Protein AF-A0A1X6PD15-F1 (afdb_monomer_lite)

Secondary structure (DSSP, 8-state):
---HHHHHHHHHHHHHHHHHHHHHHHHHHHHHHHHHHHHHHHHHHHHHHT---S---HHHHHHHHHHHHHHHHHHHHHHHHHHHHHHHHHHHHHHHHHHHHHHHHHHHHHHHHHHHS---

pLDDT: mean 86.76, std 13.32, range [43.91, 98.06]

Structure (mmCIF, N/CA/C/O backbone):
data_AF-A0A1X6PD15-F1
#
_entry.id   AF-A0A1X6PD15-F1
#
loop_
_atom_site.group_PDB
_atom_site.id
_atom_site.type_symbol
_atom_site.label_atom_id
_atom_site.label_alt_id
_atom_site.label_comp_id
_atom_site.label_asym_id
_atom_site.label_entity_id
_atom_site.label_seq_id
_atom_site.pdbx_PDB_ins_code
_atom_site.Cartn_x
_atom_site.Cartn_y
_atom_site.Cartn_z
_atom_site.occupancy
_atom_site.B_iso_or_equiv
_atom_site.auth_seq_id
_atom_site.auth_comp_id
_atom_site.auth_asym_id
_atom_site.auth_atom_id
_atom_site.pdbx_PDB_model_num
ATOM 1 N N . MET A 1 1 ? 25.406 15.456 -25.974 1.00 63.03 1 MET A N 1
ATOM 2 C CA . MET A 1 1 ? 23.993 15.464 -26.412 1.00 63.03 1 MET A CA 1
ATOM 3 C C . MET A 1 1 ? 23.352 14.215 -25.831 1.00 63.03 1 MET A C 1
ATOM 5 O O . MET A 1 1 ? 24.036 13.202 -25.820 1.00 63.03 1 MET A O 1
ATOM 9 N N . SER A 1 2 ? 22.137 14.299 -25.285 1.00 76.88 2 SER A N 1
ATOM 10 C CA . SER A 1 2 ? 21.402 13.118 -24.790 1.00 76.88 2 SER A CA 1
ATOM 11 C C . SER A 1 2 ? 20.872 12.327 -25.991 1.00 76.88 2 SER A C 1
ATOM 13 O O . SER A 1 2 ? 20.412 12.958 -26.947 1.00 76.88 2 SER A O 1
ATOM 15 N N . THR A 1 3 ? 20.987 10.994 -25.990 1.00 87.94 3 THR A N 1
ATOM 16 C CA . THR A 1 3 ? 20.368 10.145 -27.026 1.00 87.94 3 THR A CA 1
ATOM 17 C C . THR A 1 3 ? 18.913 9.844 -26.662 1.00 87.94 3 THR A C 1
ATOM 19 O O . THR A 1 3 ? 18.562 9.903 -25.479 1.00 87.94 3 THR A O 1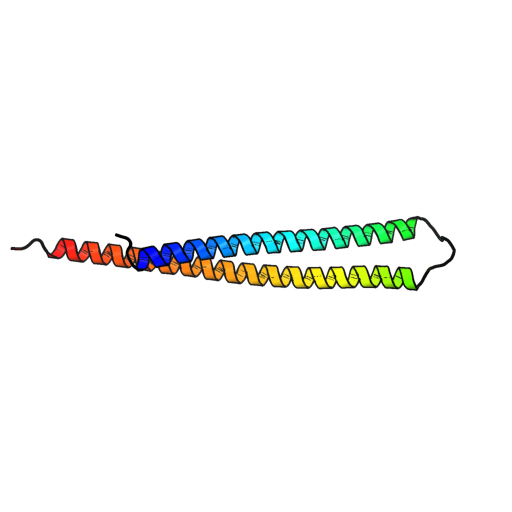
ATOM 22 N N . PRO A 1 4 ? 18.058 9.484 -27.637 1.00 90.50 4 PRO A N 1
ATOM 23 C CA . PRO A 1 4 ? 16.707 9.013 -27.350 1.00 90.50 4 PRO A CA 1
ATOM 24 C C . PRO A 1 4 ? 16.671 7.867 -26.327 1.00 90.50 4 PRO A C 1
ATOM 26 O O . PRO A 1 4 ? 15.818 7.898 -25.443 1.00 90.50 4 PRO A O 1
ATOM 29 N N . ALA A 1 5 ? 17.607 6.909 -26.383 1.00 90.69 5 ALA A N 1
ATOM 30 C CA . ALA A 1 5 ? 17.689 5.831 -25.395 1.00 90.69 5 ALA A CA 1
ATOM 31 C C . ALA A 1 5 ? 18.060 6.347 -23.996 1.00 90.69 5 ALA A C 1
ATOM 33 O O . ALA A 1 5 ? 17.423 5.976 -23.014 1.00 90.69 5 ALA A O 1
ATOM 34 N N . THR A 1 6 ? 19.016 7.279 -23.896 1.00 92.75 6 THR A N 1
ATOM 35 C CA . THR A 1 6 ? 19.388 7.901 -22.610 1.00 92.75 6 THR A CA 1
ATOM 36 C C . THR A 1 6 ? 18.218 8.682 -21.994 1.00 92.75 6 THR A C 1
ATOM 38 O O . THR A 1 6 ? 18.039 8.689 -20.776 1.00 92.75 6 THR A O 1
ATOM 41 N N . ASP A 1 7 ? 17.400 9.343 -22.820 1.00 94.69 7 ASP A N 1
ATOM 42 C CA . ASP A 1 7 ? 16.211 10.063 -22.352 1.00 94.69 7 ASP A CA 1
ATOM 43 C C . ASP A 1 7 ? 15.096 9.108 -21.903 1.00 94.69 7 ASP A C 1
ATOM 45 O O . ASP A 1 7 ? 14.444 9.378 -20.892 1.00 94.69 7 ASP A O 1
ATOM 49 N N . ARG A 1 8 ? 14.913 7.971 -22.591 1.00 93.75 8 ARG A N 1
ATOM 50 C CA . ARG A 1 8 ? 13.992 6.912 -22.144 1.00 93.75 8 ARG A CA 1
ATOM 51 C C . ARG A 1 8 ? 14.446 6.270 -20.842 1.00 93.75 8 ARG A C 1
ATOM 53 O O . ARG A 1 8 ? 13.616 6.109 -19.957 1.00 93.75 8 ARG A O 1
ATOM 60 N N . LEU A 1 9 ? 15.739 5.974 -20.695 1.00 96.25 9 LEU A N 1
ATOM 61 C CA . LEU A 1 9 ? 16.291 5.434 -19.453 1.00 96.25 9 LEU A CA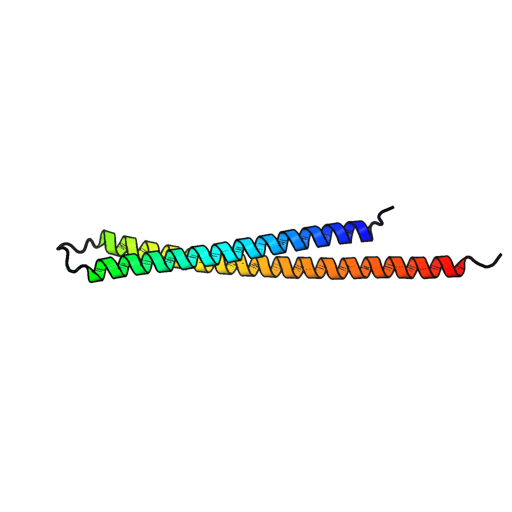 1
ATOM 62 C C . LEU A 1 9 ? 16.029 6.380 -18.280 1.00 96.25 9 LEU A C 1
ATOM 64 O O . LEU A 1 9 ? 15.531 5.950 -17.246 1.00 96.25 9 LEU A O 1
ATOM 68 N N . ARG A 1 10 ? 16.269 7.685 -18.462 1.00 96.88 10 ARG A N 1
ATOM 69 C CA . ARG A 1 10 ? 15.954 8.684 -17.431 1.00 96.88 10 ARG A CA 1
ATOM 70 C C . ARG A 1 10 ? 14.472 8.649 -17.046 1.00 96.88 10 ARG A C 1
ATOM 72 O O . ARG A 1 10 ? 14.154 8.562 -15.864 1.00 96.88 10 ARG A O 1
ATOM 79 N N . ALA A 1 11 ? 13.576 8.655 -18.033 1.00 96.06 11 ALA A N 1
ATOM 80 C CA . ALA A 1 11 ? 12.137 8.592 -17.785 1.00 96.06 11 ALA A CA 1
ATOM 81 C C . ALA A 1 11 ? 11.713 7.294 -17.068 1.00 96.06 11 ALA A C 1
ATOM 83 O O . ALA A 1 11 ? 10.895 7.354 -16.153 1.00 96.06 11 ALA A O 1
ATOM 84 N N . ALA A 1 12 ? 12.295 6.148 -17.434 1.00 95.75 12 ALA A N 1
ATOM 85 C CA . ALA A 1 12 ? 12.048 4.868 -16.774 1.00 95.75 12 ALA A CA 1
ATOM 86 C C . ALA A 1 12 ? 12.523 4.891 -15.312 1.00 95.75 12 ALA A C 1
ATOM 88 O O . ALA A 1 12 ? 11.784 4.487 -14.418 1.00 95.75 12 ALA A O 1
ATOM 89 N N . THR A 1 13 ? 13.708 5.449 -15.035 1.00 97.81 13 THR A N 1
ATOM 90 C CA . THR A 1 13 ? 14.213 5.575 -13.656 1.00 97.81 13 THR A CA 1
ATOM 91 C C . THR A 1 13 ? 13.364 6.516 -12.799 1.00 97.81 13 THR A C 1
ATOM 93 O O . THR A 1 13 ? 13.117 6.223 -11.628 1.00 97.81 13 THR A O 1
ATOM 96 N N . ASP A 1 14 ? 12.857 7.610 -13.376 1.00 98.00 14 ASP A N 1
ATOM 97 C CA . ASP A 1 14 ? 11.938 8.521 -12.687 1.00 98.00 14 ASP A CA 1
ATOM 98 C C . ASP A 1 14 ? 10.599 7.824 -12.378 1.00 98.00 14 ASP A C 1
ATOM 100 O O . ASP A 1 14 ? 10.049 7.977 -11.282 1.00 98.00 14 ASP A O 1
ATOM 104 N N . ALA A 1 15 ? 10.088 7.017 -13.315 1.00 95.81 15 ALA A N 1
ATOM 105 C CA . ALA A 1 15 ? 8.877 6.222 -13.127 1.00 95.81 15 ALA A CA 1
ATOM 106 C C . ALA A 1 15 ? 9.056 5.144 -12.044 1.00 95.81 15 ALA A C 1
ATOM 108 O O . ALA A 1 15 ? 8.196 5.015 -11.171 1.00 95.81 15 ALA A O 1
ATOM 109 N N . ALA A 1 16 ? 10.188 4.434 -12.034 1.00 96.69 16 ALA A N 1
ATOM 110 C CA . ALA A 1 16 ? 10.520 3.453 -11.002 1.00 96.69 16 ALA A CA 1
ATOM 111 C C . ALA A 1 16 ? 10.625 4.100 -9.612 1.00 96.69 16 ALA A C 1
ATOM 113 O O . ALA A 1 16 ? 10.054 3.598 -8.641 1.00 96.69 16 ALA A O 1
ATOM 114 N N . ALA A 1 17 ? 11.254 5.276 -9.508 1.00 97.31 17 ALA A N 1
ATOM 115 C CA . ALA A 1 17 ? 11.312 6.029 -8.257 1.00 97.31 17 ALA A CA 1
ATOM 116 C C . ALA A 1 17 ? 9.915 6.454 -7.763 1.00 97.31 17 ALA A C 1
ATOM 118 O O . ALA A 1 17 ? 9.611 6.345 -6.570 1.00 97.31 17 ALA A O 1
ATOM 119 N N . ALA A 1 18 ? 9.040 6.902 -8.669 1.00 97.19 18 ALA A N 1
ATOM 120 C CA . ALA A 1 18 ? 7.659 7.243 -8.338 1.00 97.19 18 ALA A CA 1
ATOM 121 C C . ALA A 1 18 ? 6.851 6.013 -7.888 1.00 97.19 18 ALA A C 1
ATOM 123 O O . ALA A 1 18 ? 6.102 6.094 -6.910 1.00 97.19 18 ALA A O 1
ATOM 124 N N . ALA A 1 19 ? 7.033 4.865 -8.545 1.00 96.81 19 ALA A N 1
ATOM 125 C CA . ALA A 1 19 ? 6.379 3.614 -8.177 1.00 96.81 19 ALA A CA 1
ATOM 126 C C . ALA A 1 19 ? 6.852 3.104 -6.805 1.00 96.81 19 ALA A C 1
ATOM 128 O O . ALA A 1 19 ? 6.030 2.736 -5.964 1.00 96.81 19 ALA A O 1
ATOM 129 N N . ALA A 1 20 ? 8.153 3.184 -6.512 1.00 96.31 20 ALA A N 1
ATOM 130 C CA . ALA A 1 20 ? 8.697 2.861 -5.194 1.00 96.31 20 ALA A CA 1
ATOM 131 C C . ALA A 1 20 ? 8.109 3.759 -4.087 1.00 96.31 20 ALA A C 1
ATOM 133 O O . ALA A 1 20 ? 7.743 3.275 -3.012 1.00 96.31 20 ALA A O 1
ATOM 134 N N . ALA A 1 21 ? 7.947 5.060 -4.354 1.00 97.44 21 ALA A N 1
ATOM 135 C CA . ALA A 1 21 ? 7.288 5.976 -3.425 1.00 97.44 21 ALA A CA 1
ATOM 136 C C . ALA A 1 21 ? 5.805 5.618 -3.206 1.00 97.44 21 ALA A C 1
ATOM 138 O O . ALA A 1 21 ? 5.312 5.697 -2.077 1.00 97.44 21 ALA A O 1
ATOM 139 N N . ALA A 1 22 ? 5.099 5.181 -4.254 1.00 96.12 22 ALA A N 1
ATOM 140 C CA . ALA A 1 22 ? 3.719 4.714 -4.150 1.00 96.12 22 ALA A CA 1
ATOM 141 C C . ALA A 1 22 ? 3.601 3.435 -3.301 1.00 96.12 22 ALA A C 1
ATOM 143 O O . ALA A 1 22 ? 2.706 3.347 -2.458 1.00 96.12 22 ALA A O 1
ATOM 144 N N . VAL A 1 23 ? 4.535 2.485 -3.446 1.00 98.06 23 VAL A N 1
ATOM 145 C CA . VAL A 1 23 ? 4.614 1.292 -2.583 1.00 98.06 23 VAL A CA 1
ATOM 146 C C . VAL A 1 23 ? 4.798 1.697 -1.123 1.00 98.06 23 VAL A C 1
ATOM 148 O O . VAL A 1 23 ? 4.026 1.257 -0.275 1.00 98.06 23 VAL A O 1
ATOM 151 N N . ALA A 1 24 ? 5.750 2.583 -0.824 1.00 97.50 24 ALA A N 1
ATOM 152 C CA . ALA A 1 24 ? 5.986 3.048 0.544 1.00 97.50 24 ALA A CA 1
ATOM 153 C C . ALA A 1 24 ? 4.745 3.730 1.156 1.00 97.50 24 ALA A C 1
ATOM 155 O O . ALA A 1 24 ? 4.417 3.513 2.325 1.00 97.50 24 ALA A O 1
ATOM 156 N N . ALA A 1 25 ? 4.014 4.521 0.364 1.00 96.44 25 ALA A N 1
ATOM 157 C CA . ALA A 1 25 ? 2.762 5.137 0.800 1.00 96.44 25 ALA A CA 1
ATOM 158 C C . ALA A 1 25 ? 1.670 4.090 1.089 1.00 96.44 25 ALA A C 1
ATOM 160 O O . ALA A 1 25 ? 0.971 4.189 2.102 1.00 96.44 25 ALA A O 1
ATOM 161 N N . ALA A 1 26 ? 1.548 3.064 0.242 1.00 95.88 26 ALA A N 1
ATOM 162 C CA . ALA A 1 26 ? 0.605 1.970 0.451 1.00 95.88 26 ALA A CA 1
ATOM 163 C C . ALA A 1 26 ? 0.955 1.137 1.700 1.00 95.88 26 ALA A C 1
ATOM 165 O O . ALA A 1 26 ? 0.065 0.795 2.480 1.00 95.88 26 ALA A O 1
ATOM 166 N N . GLU A 1 27 ? 2.239 0.873 1.957 1.00 96.94 27 GLU A N 1
ATOM 167 C CA . GLU A 1 27 ? 2.701 0.196 3.178 1.00 96.94 27 GLU A CA 1
ATOM 168 C C . GLU A 1 27 ? 2.365 0.997 4.440 1.00 96.94 27 GLU A C 1
ATOM 170 O O . GLU A 1 27 ? 1.851 0.440 5.414 1.00 96.94 27 GLU A O 1
ATOM 175 N N . ALA A 1 28 ? 2.576 2.316 4.412 1.00 96.69 28 ALA A N 1
ATOM 176 C CA . ALA A 1 28 ? 2.191 3.195 5.511 1.00 96.69 28 ALA A CA 1
ATOM 177 C C . ALA A 1 28 ? 0.671 3.175 5.756 1.00 96.69 28 ALA A C 1
ATOM 179 O O . ALA A 1 28 ? 0.228 3.171 6.907 1.00 96.69 28 ALA A O 1
ATOM 180 N N . HIS A 1 29 ? -0.138 3.112 4.694 1.00 95.62 29 HIS A N 1
ATOM 181 C CA . HIS A 1 29 ? -1.592 3.008 4.812 1.00 95.62 29 HIS A CA 1
ATOM 182 C C . HIS A 1 29 ? -2.037 1.671 5.427 1.00 95.62 29 HIS A C 1
ATOM 184 O O . HIS A 1 29 ? -2.890 1.645 6.320 1.00 95.62 29 HIS A O 1
ATOM 190 N N . VAL A 1 30 ? -1.416 0.560 5.023 1.00 97.00 30 VAL A N 1
ATOM 191 C CA . VAL A 1 30 ? -1.630 -0.759 5.638 1.00 97.00 30 VAL A CA 1
ATOM 192 C C . VAL A 1 30 ? -1.277 -0.737 7.130 1.00 97.00 30 VAL A C 1
ATOM 194 O O . VAL A 1 30 ? -2.059 -1.202 7.957 1.00 97.00 30 VAL A O 1
ATOM 197 N N . ALA A 1 31 ? -0.139 -0.151 7.505 1.00 94.50 31 ALA A N 1
ATOM 198 C CA . ALA A 1 31 ? 0.252 -0.043 8.910 1.00 94.50 31 ALA A CA 1
ATOM 199 C C . ALA A 1 31 ? -0.737 0.814 9.724 1.00 94.50 31 ALA A C 1
ATOM 201 O O . ALA A 1 31 ? -1.123 0.441 10.833 1.00 94.50 31 ALA A O 1
ATOM 202 N N . ALA A 1 32 ? -1.196 1.937 9.164 1.00 93.25 32 ALA A N 1
ATOM 203 C CA . ALA A 1 32 ? -2.158 2.819 9.821 1.00 93.25 32 ALA A CA 1
ATOM 204 C C . ALA A 1 32 ? -3.527 2.149 10.027 1.00 93.25 32 ALA A C 1
ATOM 206 O O . ALA A 1 32 ? -4.133 2.295 11.089 1.00 93.25 32 ALA A O 1
ATOM 207 N N . THR A 1 33 ? -4.011 1.395 9.034 1.00 91.69 33 THR A N 1
ATOM 208 C CA . THR A 1 33 ? -5.285 0.662 9.139 1.00 91.69 33 THR A CA 1
ATOM 209 C C . THR A 1 33 ? -5.213 -0.462 10.173 1.00 91.69 33 THR A C 1
ATOM 211 O O . THR A 1 33 ? -6.147 -0.612 10.961 1.00 91.69 33 THR A O 1
ATOM 214 N N . ALA A 1 34 ? -4.088 -1.180 10.252 1.00 91.06 34 ALA A N 1
ATOM 215 C CA . ALA A 1 34 ? -3.849 -2.175 11.298 1.00 91.06 34 ALA A CA 1
ATOM 216 C C . ALA A 1 34 ? -3.844 -1.545 12.703 1.00 91.06 34 ALA A C 1
ATOM 218 O O . ALA A 1 34 ? -4.578 -1.995 13.581 1.00 91.06 34 ALA A O 1
ATOM 219 N N . ALA A 1 35 ? -3.107 -0.447 12.898 1.00 92.94 35 ALA A N 1
ATOM 220 C CA . ALA A 1 35 ? -3.062 0.258 14.180 1.00 92.94 35 ALA A CA 1
ATOM 221 C C . ALA A 1 35 ? -4.444 0.788 14.611 1.00 92.94 35 ALA A C 1
ATOM 223 O O . ALA A 1 35 ? -4.805 0.723 15.787 1.00 92.94 35 ALA A O 1
ATOM 224 N N . ALA A 1 36 ? -5.247 1.285 13.664 1.00 90.38 36 ALA A N 1
ATOM 225 C CA . ALA A 1 36 ? -6.612 1.727 13.939 1.00 90.38 36 ALA A CA 1
ATOM 226 C C . ALA A 1 36 ? -7.523 0.563 14.371 1.00 90.38 36 ALA A C 1
ATOM 228 O O . ALA A 1 36 ? -8.317 0.722 15.301 1.00 90.38 36 ALA A O 1
ATOM 229 N N . ALA A 1 37 ? -7.390 -0.607 13.738 1.00 91.25 37 ALA A N 1
ATOM 230 C CA . ALA A 1 37 ? -8.121 -1.813 14.121 1.00 91.25 37 ALA A CA 1
ATOM 231 C C . ALA A 1 37 ? -7.736 -2.297 15.529 1.00 91.25 37 ALA A C 1
ATOM 233 O O . ALA A 1 37 ? -8.618 -2.581 16.340 1.00 91.25 37 ALA A O 1
ATOM 234 N N . GLU A 1 38 ? -6.441 -2.318 15.854 1.00 90.56 38 GLU A N 1
ATOM 235 C CA . GLU A 1 38 ? -5.946 -2.673 17.191 1.00 90.56 38 GLU A CA 1
ATOM 236 C C . GLU A 1 38 ? -6.462 -1.710 18.267 1.00 90.56 38 GLU A C 1
ATOM 238 O O . GLU A 1 38 ? -6.940 -2.147 19.316 1.00 90.56 38 GLU A O 1
ATOM 243 N N . ALA A 1 39 ? -6.437 -0.401 17.998 1.00 89.00 39 ALA A N 1
ATOM 244 C CA . ALA A 1 39 ? -6.951 0.608 18.919 1.00 89.00 39 ALA A CA 1
ATOM 245 C C . ALA A 1 39 ? -8.464 0.457 19.159 1.00 89.00 39 ALA A C 1
ATOM 247 O O . ALA A 1 39 ? -8.920 0.550 20.301 1.00 89.00 39 ALA A O 1
ATOM 248 N N . ALA A 1 40 ? -9.242 0.184 18.107 1.00 87.62 40 ALA A N 1
ATOM 249 C CA . ALA A 1 40 ? -10.680 -0.059 18.219 1.00 87.62 40 ALA A CA 1
ATOM 250 C C . ALA A 1 40 ? -10.986 -1.340 19.017 1.00 87.62 40 ALA A C 1
ATOM 252 O O . ALA A 1 40 ? -11.867 -1.341 19.882 1.00 87.62 40 ALA A O 1
ATOM 253 N N . ALA A 1 41 ? -10.225 -2.414 18.791 1.00 86.19 41 ALA A N 1
ATOM 254 C CA . ALA A 1 41 ? -10.363 -3.660 19.541 1.00 86.19 41 ALA A CA 1
ATOM 255 C C . ALA A 1 41 ? -10.012 -3.471 21.028 1.00 86.19 41 ALA A C 1
ATOM 257 O O . ALA A 1 41 ? -10.756 -3.917 21.902 1.00 86.19 41 ALA A O 1
ATOM 258 N N . ALA A 1 42 ? -8.929 -2.748 21.330 1.00 85.94 42 ALA A N 1
ATOM 259 C CA . ALA A 1 42 ? -8.531 -2.432 22.699 1.00 85.94 42 ALA A CA 1
ATOM 260 C C . ALA A 1 42 ? -9.573 -1.561 23.421 1.00 85.94 42 ALA A C 1
ATOM 262 O O . ALA A 1 42 ? -9.879 -1.808 24.588 1.00 85.94 42 ALA A O 1
ATOM 263 N N . ALA A 1 43 ? -10.152 -0.574 22.730 1.00 84.69 43 ALA A N 1
ATOM 264 C CA . ALA A 1 43 ? -11.231 0.246 23.273 1.00 84.69 43 ALA A CA 1
ATOM 265 C C . ALA A 1 43 ? -12.472 -0.597 23.606 1.00 84.69 43 ALA A C 1
ATOM 267 O O . ALA A 1 43 ? -13.044 -0.435 24.683 1.00 84.69 43 ALA A O 1
ATOM 268 N N . THR A 1 44 ? -12.839 -1.532 22.725 1.00 83.31 44 THR A N 1
ATOM 269 C CA . THR A 1 44 ? -13.950 -2.474 22.947 1.00 83.31 44 THR A CA 1
ATOM 270 C C . THR A 1 44 ? -13.684 -3.339 24.183 1.00 83.31 44 THR A C 1
ATOM 272 O O . THR A 1 44 ? -14.467 -3.326 25.130 1.00 83.31 44 THR A O 1
ATOM 275 N N . ALA A 1 45 ? -12.512 -3.976 24.259 1.00 83.38 45 ALA A N 1
ATOM 276 C CA . ALA A 1 45 ? -12.132 -4.813 25.398 1.00 83.38 45 ALA A CA 1
ATOM 277 C C . ALA A 1 45 ? -12.077 -4.038 26.731 1.00 83.38 45 ALA A C 1
ATOM 279 O O . ALA A 1 45 ? -12.463 -4.558 27.779 1.00 83.38 45 ALA A O 1
ATOM 280 N N . ALA A 1 46 ? -11.619 -2.781 26.716 1.00 82.88 46 ALA A N 1
ATOM 281 C CA . ALA A 1 46 ? -11.600 -1.930 27.903 1.00 82.88 46 ALA A CA 1
ATOM 282 C C . ALA A 1 46 ? -13.014 -1.585 28.400 1.00 82.88 46 ALA A C 1
ATOM 284 O O . ALA A 1 46 ? -13.230 -1.488 29.611 1.00 82.88 46 ALA A O 1
ATOM 285 N N . A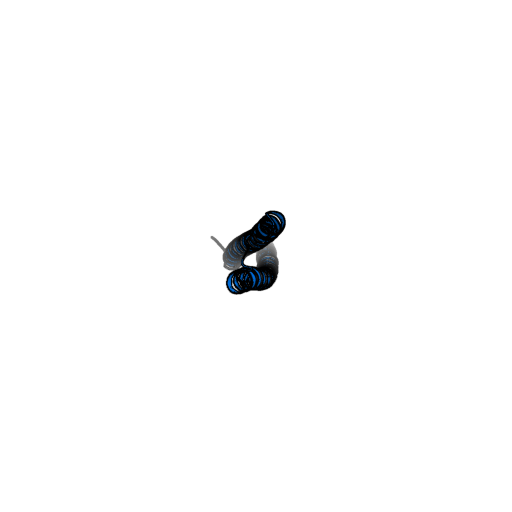RG A 1 47 ? -13.981 -1.416 27.486 1.00 76.25 47 ARG A N 1
ATOM 286 C CA . ARG A 1 47 ? -15.395 -1.218 27.842 1.00 76.25 47 ARG A CA 1
ATOM 287 C C . ARG A 1 47 ? -15.982 -2.480 28.467 1.00 76.25 47 ARG A C 1
ATOM 289 O O . ARG A 1 47 ? -16.603 -2.364 29.521 1.00 76.25 47 ARG A O 1
ATOM 296 N N . ASP A 1 48 ? -15.707 -3.651 27.897 1.00 77.38 48 ASP A N 1
ATOM 297 C CA . ASP A 1 48 ? -16.166 -4.941 28.433 1.00 77.38 48 ASP A CA 1
ATOM 298 C C . ASP A 1 48 ? -15.624 -5.194 29.849 1.00 77.38 48 ASP A C 1
ATOM 300 O O . ASP A 1 48 ? -16.355 -5.592 30.760 1.00 77.38 48 ASP A O 1
ATOM 304 N N . ALA A 1 49 ? -14.342 -4.890 30.069 1.00 80.19 49 ALA A N 1
ATOM 305 C CA . ALA A 1 49 ? -13.685 -5.044 31.365 1.00 80.19 49 ALA A CA 1
ATOM 306 C C . ALA A 1 49 ? -14.180 -4.050 32.434 1.00 80.19 49 ALA A C 1
ATOM 308 O O . ALA A 1 49 ? -14.083 -4.339 33.629 1.00 80.19 49 ALA A O 1
ATOM 309 N N . ALA A 1 50 ? -14.729 -2.892 32.042 1.00 75.44 50 ALA A N 1
ATOM 310 C CA . ALA A 1 50 ? -15.257 -1.886 32.969 1.00 75.44 50 ALA A CA 1
ATOM 311 C C . ALA A 1 50 ? -16.561 -2.317 33.681 1.00 75.44 50 ALA A C 1
ATOM 313 O O . ALA A 1 50 ? -17.062 -1.585 34.541 1.00 75.44 50 ALA A O 1
ATOM 314 N N . GLY A 1 51 ? -17.078 -3.511 33.371 1.00 64.00 51 GLY A N 1
ATOM 315 C CA . GLY A 1 51 ? -18.205 -4.137 34.053 1.00 64.00 51 GLY A CA 1
ATOM 316 C C . GLY A 1 51 ? -19.573 -3.630 33.578 1.00 64.00 51 GLY A C 1
ATOM 317 O O . GLY A 1 51 ? -19.664 -2.691 32.785 1.00 64.00 51 GLY A O 1
ATOM 318 N N . PRO A 1 52 ? -20.670 -4.243 34.061 1.00 58.50 52 PRO A N 1
ATOM 319 C CA . PRO A 1 52 ? -22.016 -3.993 33.562 1.00 58.50 52 PRO A CA 1
ATOM 320 C C . PRO A 1 52 ? -22.504 -2.603 33.987 1.00 58.50 52 PRO A C 1
ATOM 322 O O . PRO A 1 52 ? -23.205 -2.444 34.988 1.00 58.50 52 PRO A O 1
ATOM 325 N N . ARG A 1 53 ? -22.184 -1.566 33.208 1.00 58.31 53 ARG A N 1
ATOM 326 C CA . ARG A 1 53 ? -22.889 -0.279 33.268 1.00 58.31 53 ARG A CA 1
ATOM 327 C C . ARG A 1 53 ? -24.260 -0.412 32.601 1.00 58.31 53 ARG A C 1
ATOM 329 O O . ARG A 1 53 ? -24.492 0.144 31.544 1.00 58.31 53 ARG A O 1
ATOM 336 N N . LEU A 1 54 ? -25.130 -1.175 33.264 1.00 51.19 54 LEU A N 1
ATOM 337 C CA . LEU A 1 54 ? -26.599 -1.131 33.368 1.00 51.19 54 LEU A CA 1
ATOM 338 C C . LEU A 1 54 ? -27.516 -0.903 32.156 1.00 51.19 54 LEU A C 1
ATOM 340 O O . LEU A 1 54 ? -28.713 -1.095 32.320 1.00 51.19 54 LEU A O 1
ATOM 344 N N . TYR A 1 55 ? -27.026 -0.620 30.961 1.00 50.47 55 TYR A N 1
ATOM 345 C CA . TYR A 1 55 ? -27.759 -0.796 29.716 1.00 50.47 55 TYR A CA 1
ATOM 346 C C . TYR A 1 55 ? -26.716 -1.151 28.668 1.00 50.47 55 TYR A C 1
ATOM 348 O O . TYR A 1 55 ? -25.930 -0.296 28.267 1.00 50.47 55 TYR A O 1
ATOM 356 N N . ALA A 1 56 ? -26.679 -2.421 28.266 1.00 57.62 56 ALA A N 1
ATOM 357 C CA . ALA A 1 56 ? -26.091 -2.794 26.992 1.00 57.62 56 ALA A CA 1
ATOM 358 C C . ALA A 1 56 ? -26.836 -1.975 25.936 1.00 57.62 56 ALA A C 1
ATOM 360 O O . ALA A 1 56 ? -27.978 -2.280 25.583 1.00 57.62 56 ALA A O 1
ATOM 361 N N . ASP A 1 57 ? -26.255 -0.848 25.536 1.00 71.75 57 ASP A N 1
ATOM 362 C CA . ASP A 1 57 ? -26.741 -0.125 24.384 1.00 71.75 57 ASP A CA 1
ATOM 363 C C . ASP A 1 57 ? -26.385 -1.000 23.191 1.00 71.75 57 ASP A C 1
ATOM 365 O O . ASP A 1 57 ? -25.272 -0.942 22.671 1.00 71.75 57 ASP A O 1
ATOM 369 N N . ALA A 1 58 ? -27.325 -1.858 22.797 1.00 68.81 58 ALA A N 1
ATOM 370 C CA . ALA A 1 58 ? -27.187 -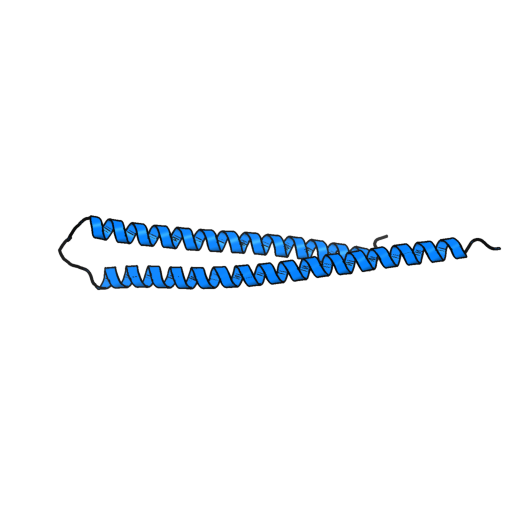2.692 21.617 1.00 68.81 58 ALA A CA 1
ATOM 371 C C . ALA A 1 58 ? -26.814 -1.840 20.391 1.00 68.81 58 ALA A C 1
ATOM 373 O O . ALA A 1 58 ? -26.127 -2.328 19.500 1.00 68.81 58 ALA A O 1
ATOM 374 N N . ALA A 1 59 ? -27.198 -0.555 20.352 1.00 70.38 59 ALA A N 1
ATOM 375 C CA . ALA A 1 59 ? -26.772 0.357 19.298 1.00 70.38 59 ALA A CA 1
ATOM 376 C C . ALA A 1 59 ? -25.269 0.678 19.382 1.00 70.38 59 ALA A C 1
ATOM 378 O O . ALA A 1 59 ? -24.611 0.762 18.349 1.00 70.38 59 ALA A O 1
ATOM 379 N N . GLY A 1 60 ? -24.716 0.808 20.590 1.00 73.31 60 GLY A N 1
ATOM 380 C CA . GLY A 1 60 ? -23.286 0.983 20.845 1.00 73.31 60 GLY A CA 1
ATOM 381 C C . GLY A 1 60 ? -22.460 -0.254 20.487 1.00 73.31 60 GLY A C 1
ATOM 382 O O . GLY A 1 60 ? -21.459 -0.127 19.791 1.00 73.31 60 GLY A O 1
ATOM 383 N N . GLU A 1 61 ? -22.911 -1.449 20.875 1.00 78.25 61 GLU A N 1
ATOM 384 C CA . GLU A 1 61 ? -22.253 -2.712 20.496 1.00 78.25 61 GLU A CA 1
ATOM 385 C C . GLU A 1 61 ? -22.285 -2.934 18.974 1.00 78.25 61 GLU A C 1
ATOM 387 O O . GLU A 1 61 ? -21.273 -3.285 18.366 1.00 78.25 61 GLU A O 1
ATOM 392 N N . VAL A 1 62 ? -23.426 -2.658 18.328 1.00 77.88 62 VAL A N 1
ATOM 393 C CA . VAL A 1 62 ? -23.554 -2.715 16.862 1.00 77.88 62 VAL A CA 1
ATOM 394 C C . VAL A 1 62 ? -22.672 -1.662 16.186 1.00 77.88 62 VAL A C 1
ATOM 396 O O . VAL A 1 62 ? -22.077 -1.952 15.150 1.00 77.88 62 VAL A O 1
ATOM 399 N N . ALA A 1 63 ? -22.546 -0.457 16.749 1.00 78.19 63 ALA A N 1
ATOM 400 C CA . ALA A 1 63 ? -21.675 0.586 16.211 1.00 78.19 63 ALA A CA 1
ATOM 401 C C . ALA A 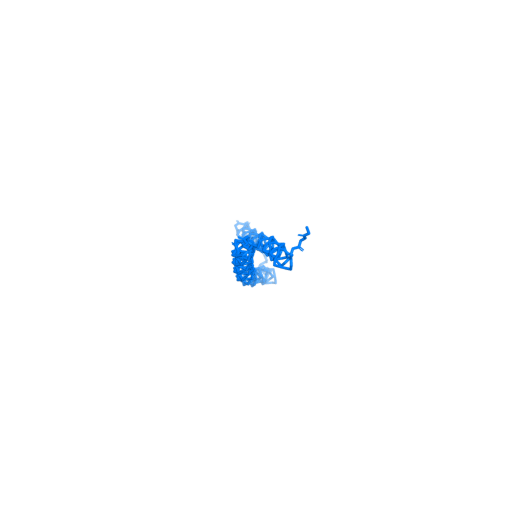1 63 ? -20.184 0.226 16.327 1.00 78.19 63 ALA A C 1
ATOM 403 O O . ALA A 1 63 ? -19.428 0.476 15.383 1.00 78.19 63 ALA A O 1
ATOM 404 N N . ASP A 1 64 ? -19.767 -0.387 17.436 1.00 83.50 64 ASP A N 1
ATOM 405 C CA . ASP A 1 64 ? -18.391 -0.844 17.650 1.00 83.50 64 ASP A CA 1
ATOM 406 C C . ASP A 1 64 ? -18.066 -2.014 16.698 1.00 83.50 64 ASP A C 1
ATOM 408 O O . ASP A 1 64 ? -17.063 -1.970 15.978 1.00 83.50 64 ASP A O 1
ATOM 412 N N . ALA A 1 65 ? -18.973 -2.990 16.560 1.00 83.38 65 ALA A N 1
ATOM 413 C CA . ALA A 1 65 ? -18.845 -4.082 15.592 1.00 83.38 65 ALA A CA 1
ATOM 414 C C . ALA A 1 65 ? -18.807 -3.579 14.137 1.00 83.38 65 ALA A C 1
ATOM 416 O O . ALA A 1 65 ? -17.941 -3.983 13.362 1.00 83.38 65 ALA A O 1
ATOM 417 N N . ALA A 1 66 ? -19.685 -2.641 13.765 1.00 87.88 66 ALA A N 1
ATOM 418 C CA . ALA A 1 66 ? -19.678 -2.017 12.442 1.00 87.88 66 ALA A CA 1
ATOM 419 C C . ALA A 1 66 ? -18.421 -1.165 12.199 1.00 87.88 66 ALA A C 1
ATOM 421 O O . ALA A 1 66 ? -18.031 -0.926 11.056 1.00 87.88 66 ALA A O 1
ATOM 422 N N . THR A 1 67 ? -17.785 -0.656 13.254 1.00 90.81 67 THR A N 1
ATOM 423 C CA . THR A 1 67 ? -16.505 0.054 13.148 1.00 90.81 67 THR A CA 1
ATOM 424 C C . THR A 1 67 ? -15.368 -0.924 12.885 1.00 90.81 67 THR A C 1
ATOM 426 O O . THR A 1 67 ? -14.585 -0.690 11.967 1.00 90.81 67 THR A O 1
ATOM 429 N N . LEU A 1 68 ? -15.318 -2.045 13.606 1.00 89.44 68 LEU A N 1
ATOM 430 C CA . LEU A 1 68 ? -14.341 -3.106 13.357 1.00 89.44 68 LEU A CA 1
ATOM 431 C C . LEU A 1 68 ? -14.500 -3.720 11.962 1.00 89.44 68 LEU A C 1
ATOM 433 O O . LEU A 1 68 ? -13.505 -3.879 11.261 1.00 89.44 68 LEU A O 1
ATOM 437 N N . ASP A 1 69 ? -15.728 -3.992 11.518 1.00 93.50 69 ASP A N 1
ATOM 438 C CA . ASP A 1 69 ? -16.000 -4.521 10.176 1.00 93.50 69 ASP A CA 1
ATOM 439 C C . ASP A 1 69 ? -15.513 -3.566 9.075 1.00 93.50 69 ASP A C 1
ATOM 441 O O . ASP A 1 69 ? -14.778 -3.964 8.169 1.00 93.50 69 ASP A O 1
ATOM 445 N N . ARG A 1 70 ? -15.806 -2.265 9.212 1.00 93.06 70 ARG A N 1
ATOM 446 C CA . ARG A 1 70 ? -15.292 -1.236 8.295 1.00 93.06 70 ARG A CA 1
ATOM 447 C C . ARG A 1 70 ? -13.767 -1.152 8.301 1.00 93.06 70 ARG A C 1
ATOM 449 O O . ARG A 1 70 ? -13.181 -0.960 7.239 1.00 93.06 70 ARG A O 1
ATOM 456 N N . LEU A 1 71 ? -13.120 -1.301 9.458 1.00 93.62 71 LEU A N 1
ATOM 457 C CA . LEU A 1 71 ? -11.657 -1.298 9.561 1.00 93.62 71 LEU A CA 1
ATOM 458 C C . LEU A 1 71 ? -11.034 -2.547 8.927 1.00 93.62 71 LEU A C 1
ATOM 460 O O . LEU A 1 71 ? -10.035 -2.426 8.224 1.00 93.62 71 LEU A O 1
ATOM 464 N N . MET A 1 72 ? -11.640 -3.724 9.098 1.00 93.69 72 MET A N 1
ATOM 465 C CA . MET A 1 72 ? -11.201 -4.947 8.420 1.00 93.69 72 MET A CA 1
ATOM 466 C C . MET A 1 72 ? -11.358 -4.830 6.902 1.00 93.69 72 MET A C 1
ATOM 468 O O . MET A 1 72 ? -10.428 -5.156 6.165 1.00 93.69 72 MET A O 1
ATOM 472 N N . ALA A 1 73 ? -12.494 -4.312 6.426 1.00 95.88 73 ALA A N 1
ATOM 473 C CA . ALA A 1 73 ? -12.719 -4.064 5.005 1.00 95.88 73 ALA A CA 1
ATOM 474 C C . ALA A 1 73 ? -11.700 -3.062 4.434 1.00 95.88 73 ALA A C 1
ATOM 476 O O . ALA A 1 73 ? -11.116 -3.313 3.379 1.00 95.88 73 ALA A O 1
ATOM 477 N N . ALA A 1 74 ? -11.431 -1.969 5.156 1.00 94.38 74 ALA A N 1
ATOM 478 C CA . ALA A 1 74 ? -10.403 -0.999 4.786 1.00 94.38 74 ALA A CA 1
ATOM 479 C C . ALA A 1 74 ? -8.998 -1.623 4.769 1.00 94.38 74 ALA A C 1
ATOM 481 O O . ALA A 1 74 ? -8.229 -1.353 3.855 1.00 94.38 74 ALA A O 1
ATOM 482 N N . GLY A 1 75 ? -8.675 -2.498 5.725 1.00 95.88 75 GLY A N 1
ATOM 483 C CA . GLY A 1 75 ? -7.404 -3.223 5.759 1.00 95.88 75 GLY A CA 1
ATOM 484 C C . GLY A 1 75 ? -7.224 -4.170 4.568 1.00 95.88 75 GLY A C 1
ATOM 485 O O . GLY A 1 75 ? -6.151 -4.209 3.969 1.00 95.88 75 GLY A O 1
ATOM 486 N N . VAL A 1 76 ? -8.275 -4.898 4.169 1.00 97.19 76 VAL A N 1
ATOM 487 C CA . VAL A 1 76 ? -8.249 -5.751 2.964 1.00 97.19 76 VAL A CA 1
ATOM 488 C C . VAL A 1 76 ? -8.026 -4.915 1.707 1.00 97.19 76 VAL A C 1
ATOM 490 O O . VAL A 1 76 ? -7.234 -5.292 0.844 1.00 97.19 76 VAL A O 1
ATOM 493 N N . GLU A 1 77 ? -8.704 -3.777 1.601 1.00 97.19 77 GLU A N 1
ATOM 494 C CA . GLU A 1 77 ? -8.544 -2.874 0.466 1.00 97.19 77 GLU A CA 1
ATOM 495 C C . GLU A 1 77 ? -7.142 -2.243 0.430 1.00 97.19 77 GLU A C 1
ATOM 497 O O . GLU A 1 77 ? -6.502 -2.235 -0.619 1.00 97.19 77 GLU A O 1
ATOM 502 N N . ALA A 1 78 ? -6.599 -1.836 1.580 1.00 93.50 78 ALA A N 1
ATOM 503 C CA . ALA A 1 78 ? -5.228 -1.344 1.694 1.00 93.50 78 ALA A CA 1
ATOM 504 C C . ALA A 1 78 ? -4.196 -2.396 1.241 1.00 93.50 78 ALA A C 1
ATOM 506 O O . ALA A 1 78 ? -3.247 -2.071 0.529 1.00 93.50 78 ALA A O 1
ATOM 507 N N . GLN A 1 79 ? -4.399 -3.672 1.589 1.00 96.81 79 GLN A N 1
ATOM 508 C CA . GLN A 1 79 ? -3.538 -4.771 1.131 1.00 96.81 79 GLN A CA 1
ATOM 509 C C . GLN A 1 79 ? -3.618 -4.985 -0.385 1.00 96.81 79 GLN A C 1
ATOM 511 O O . GLN A 1 79 ? -2.593 -5.196 -1.033 1.00 96.81 79 GLN A O 1
ATOM 516 N N . ARG A 1 80 ? -4.814 -4.889 -0.979 1.00 97.62 80 ARG A N 1
ATOM 517 C CA . ARG A 1 80 ? -4.969 -4.959 -2.442 1.00 97.62 80 ARG A CA 1
ATOM 518 C C . ARG A 1 80 ? -4.234 -3.823 -3.141 1.00 97.62 80 ARG A C 1
ATOM 520 O O . ARG A 1 80 ? -3.534 -4.075 -4.118 1.00 97.62 80 ARG A O 1
ATOM 527 N N . GLN A 1 81 ? -4.363 -2.602 -2.627 1.00 96.12 81 GLN A N 1
ATOM 528 C CA . GLN A 1 81 ? -3.666 -1.431 -3.160 1.00 96.12 81 GLN A CA 1
ATOM 529 C C . GLN A 1 81 ? -2.147 -1.580 -3.049 1.00 96.12 81 GLN A C 1
ATOM 531 O O . GLN A 1 81 ? -1.435 -1.263 -3.997 1.00 96.12 81 GLN A O 1
ATOM 536 N N . LEU A 1 82 ? -1.649 -2.139 -1.942 1.00 97.88 82 LEU A N 1
ATOM 537 C CA . LEU A 1 82 ? -0.231 -2.455 -1.788 1.00 97.88 82 LEU A CA 1
ATOM 538 C C . LEU A 1 82 ? 0.252 -3.469 -2.833 1.00 97.88 82 LEU A C 1
ATOM 540 O O . LEU A 1 82 ? 1.317 -3.288 -3.420 1.00 97.88 82 LEU A O 1
ATOM 544 N N . TRP A 1 83 ? -0.507 -4.535 -3.088 1.00 97.94 83 TRP A N 1
ATOM 545 C CA . TRP A 1 83 ? -0.132 -5.509 -4.117 1.00 97.94 83 TRP A CA 1
ATOM 546 C C . TRP A 1 83 ? -0.154 -4.920 -5.524 1.00 97.94 83 TRP A C 1
ATOM 548 O O . TRP A 1 83 ? 0.753 -5.217 -6.297 1.00 97.94 83 TRP A O 1
ATOM 558 N N . ALA A 1 84 ? -1.131 -4.067 -5.839 1.00 97.31 84 ALA A N 1
ATOM 559 C CA . ALA A 1 84 ? -1.162 -3.341 -7.105 1.00 97.31 84 ALA A CA 1
ATOM 560 C C . ALA A 1 84 ? 0.072 -2.437 -7.254 1.00 97.31 84 ALA A C 1
ATOM 562 O O . ALA A 1 84 ? 0.808 -2.577 -8.223 1.00 97.31 84 ALA A O 1
ATOM 563 N N . ALA A 1 85 ? 0.384 -1.624 -6.239 1.00 96.69 85 ALA A N 1
ATOM 564 C CA . ALA A 1 85 ? 1.560 -0.756 -6.255 1.00 96.69 85 ALA A CA 1
ATOM 565 C C . ALA A 1 85 ? 2.872 -1.545 -6.416 1.00 96.69 85 ALA A C 1
ATOM 567 O O . ALA A 1 85 ? 3.776 -1.111 -7.123 1.00 96.69 85 ALA A O 1
ATOM 568 N N . ARG A 1 86 ? 2.985 -2.726 -5.791 1.00 97.81 86 ARG A N 1
ATOM 569 C CA . ARG A 1 86 ? 4.157 -3.604 -5.955 1.00 97.81 86 ARG A CA 1
ATOM 570 C C . ARG A 1 86 ? 4.258 -4.197 -7.358 1.00 97.81 86 ARG A C 1
ATOM 572 O O . ARG A 1 86 ? 5.368 -4.363 -7.852 1.00 97.81 86 ARG A O 1
ATOM 579 N N . ALA A 1 87 ? 3.131 -4.528 -7.982 1.00 98.00 87 ALA A N 1
ATOM 580 C CA . ALA A 1 87 ? 3.114 -4.984 -9.367 1.00 98.00 87 ALA A CA 1
ATOM 581 C C . ALA A 1 87 ? 3.536 -3.859 -10.324 1.00 98.00 87 ALA A C 1
ATOM 583 O O . ALA A 1 87 ? 4.353 -4.099 -11.209 1.00 98.00 87 ALA A O 1
ATOM 584 N N . ASP A 1 88 ? 3.049 -2.637 -10.097 1.00 96.56 88 ASP A N 1
ATOM 585 C CA . ASP A 1 88 ? 3.427 -1.458 -10.881 1.00 96.56 88 ASP A CA 1
ATOM 586 C C . ASP A 1 88 ? 4.918 -1.126 -10.720 1.00 96.56 88 ASP A C 1
ATOM 588 O O . ASP A 1 88 ? 5.599 -0.854 -11.705 1.00 96.56 88 ASP A O 1
ATOM 592 N N . ALA A 1 89 ? 5.458 -1.218 -9.499 1.00 96.00 89 ALA A N 1
ATOM 593 C CA . ALA A 1 89 ? 6.889 -1.046 -9.252 1.00 96.00 89 ALA A CA 1
ATOM 594 C C . ALA A 1 89 ? 7.731 -2.106 -9.975 1.00 96.00 89 ALA A C 1
ATOM 596 O O . ALA A 1 89 ? 8.697 -1.759 -10.643 1.00 96.00 89 ALA A O 1
ATOM 597 N N . ALA A 1 90 ? 7.322 -3.378 -9.932 1.00 97.31 90 ALA A N 1
ATOM 598 C CA . ALA A 1 90 ? 8.014 -4.438 -10.663 1.00 97.31 90 ALA A CA 1
ATOM 599 C C . ALA A 1 90 ? 7.969 -4.232 -12.190 1.00 97.31 90 ALA A C 1
ATOM 601 O O . ALA A 1 90 ? 8.925 -4.573 -12.886 1.00 97.31 90 ALA A O 1
ATOM 602 N N . ALA A 1 91 ? 6.873 -3.680 -12.720 1.00 97.25 91 ALA A N 1
ATOM 603 C CA . ALA A 1 91 ? 6.779 -3.319 -14.130 1.00 97.25 91 ALA A CA 1
ATOM 604 C C . ALA A 1 91 ? 7.717 -2.152 -14.476 1.00 97.25 91 ALA A C 1
ATOM 606 O O . ALA A 1 91 ? 8.427 -2.228 -15.476 1.00 97.25 91 ALA A O 1
ATOM 607 N N . ALA A 1 92 ? 7.774 -1.119 -13.632 1.00 95.62 92 ALA A N 1
ATOM 608 C CA . ALA A 1 92 ? 8.680 0.010 -13.818 1.00 95.62 92 ALA A CA 1
ATOM 609 C C . ALA A 1 92 ? 10.159 -0.415 -13.750 1.00 95.62 92 ALA A C 1
ATOM 611 O O . ALA A 1 92 ? 10.954 0.012 -14.581 1.00 95.62 92 ALA A O 1
ATOM 612 N N . ASP A 1 93 ? 10.519 -1.317 -12.832 1.00 97.25 93 ASP A N 1
ATOM 613 C CA . ASP A 1 93 ? 11.869 -1.889 -12.764 1.00 97.25 93 ASP A CA 1
ATOM 614 C C . ASP A 1 93 ? 12.216 -2.659 -14.052 1.00 97.25 93 ASP A C 1
ATOM 616 O O . ASP A 1 93 ? 13.315 -2.527 -14.588 1.00 97.25 93 ASP A O 1
ATOM 620 N N . ALA A 1 94 ? 11.266 -3.417 -14.612 1.00 97.06 94 ALA A N 1
ATOM 621 C CA . ALA A 1 94 ? 11.467 -4.105 -15.888 1.00 97.06 94 ALA A CA 1
ATOM 622 C C . ALA A 1 94 ? 11.640 -3.134 -17.073 1.00 97.06 94 ALA A C 1
ATOM 624 O O . ALA A 1 94 ? 12.385 -3.432 -18.009 1.00 97.06 94 ALA A O 1
ATOM 625 N N . GLU A 1 95 ? 10.976 -1.975 -17.047 1.00 95.81 95 GLU A N 1
ATOM 626 C CA . GLU A 1 95 ? 11.176 -0.915 -18.043 1.00 95.81 95 GLU A CA 1
ATOM 627 C C . GLU A 1 95 ? 12.561 -0.270 -17.930 1.00 95.81 95 GLU A C 1
ATOM 629 O O . GLU A 1 95 ? 13.173 0.022 -18.959 1.00 95.81 95 GLU A O 1
ATOM 634 N N . VAL A 1 96 ? 13.080 -0.092 -16.709 1.00 97.19 96 VAL A N 1
ATOM 635 C CA . VAL A 1 96 ? 14.456 0.377 -16.484 1.00 97.19 96 VAL A CA 1
ATOM 636 C C . VAL A 1 96 ? 15.450 -0.601 -17.101 1.00 97.19 96 VAL A C 1
ATOM 638 O O . VAL A 1 96 ? 16.241 -0.190 -17.944 1.00 97.19 96 VAL A O 1
ATOM 641 N N . GLU A 1 97 ? 15.356 -1.892 -16.778 1.00 96.12 97 GLU A N 1
ATOM 642 C CA . GLU A 1 97 ? 16.239 -2.931 -17.335 1.00 96.12 97 GLU A CA 1
ATOM 643 C C . GLU A 1 97 ? 16.192 -2.970 -18.874 1.00 96.12 97 GLU A C 1
ATOM 645 O O . GLU A 1 97 ? 17.218 -3.092 -19.550 1.00 96.12 97 GLU A O 1
ATOM 650 N N . ALA A 1 98 ? 14.999 -2.822 -19.460 1.00 95.56 98 ALA A N 1
ATOM 651 C CA . ALA A 1 98 ? 14.842 -2.764 -20.909 1.00 95.56 98 ALA A CA 1
ATOM 652 C C . ALA A 1 98 ? 15.505 -1.515 -21.519 1.00 95.56 98 ALA A C 1
ATOM 654 O O . ALA A 1 98 ? 16.153 -1.610 -22.564 1.00 95.56 98 ALA A O 1
ATOM 655 N N . ALA A 1 99 ? 15.366 -0.355 -20.874 1.00 95.12 99 ALA A N 1
ATOM 656 C CA . ALA A 1 99 ? 15.988 0.884 -21.325 1.00 95.12 99 ALA A CA 1
ATOM 657 C C . ALA A 1 99 ? 17.518 0.858 -21.164 1.00 95.12 99 ALA A C 1
ATOM 659 O O . ALA A 1 99 ? 18.232 1.348 -22.039 1.00 95.12 99 ALA A O 1
ATOM 660 N N . GLU A 1 100 ? 18.040 0.244 -20.099 1.00 95.19 100 GLU A N 1
ATOM 661 C CA . GLU A 1 100 ? 19.479 0.027 -19.913 1.00 95.19 100 GLU A CA 1
ATOM 662 C C . GLU A 1 100 ? 20.060 -0.857 -21.022 1.00 95.19 100 GLU A C 1
ATOM 664 O O . GLU A 1 100 ? 21.107 -0.538 -21.591 1.00 95.19 100 GLU A O 1
ATOM 669 N N . ALA A 1 101 ? 19.351 -1.927 -21.395 1.00 94.31 101 ALA A N 1
ATOM 670 C CA . ALA A 1 101 ? 19.747 -2.786 -22.505 1.00 94.31 101 ALA A CA 1
ATOM 671 C C . ALA A 1 101 ? 19.759 -2.040 -23.853 1.00 94.31 101 ALA A C 1
ATOM 673 O O . ALA A 1 101 ? 20.644 -2.278 -24.677 1.00 94.31 101 ALA A O 1
ATOM 674 N N . GLU A 1 102 ? 18.810 -1.124 -24.080 1.00 92.69 102 GLU A N 1
ATOM 675 C CA . GLU A 1 102 ? 18.777 -0.284 -25.283 1.00 92.69 102 GLU A CA 1
ATOM 676 C C . GLU A 1 102 ? 19.979 0.670 -25.339 1.00 92.69 102 GLU A C 1
ATOM 678 O O . GLU A 1 102 ? 20.651 0.749 -26.369 1.00 92.69 102 GLU A O 1
ATOM 683 N N . VAL A 1 103 ? 20.306 1.335 -24.225 1.00 92.88 103 VAL A N 1
ATOM 684 C CA . VAL A 1 103 ? 21.495 2.198 -24.129 1.00 92.88 103 VAL A CA 1
ATOM 685 C C . VAL A 1 103 ? 22.771 1.398 -24.398 1.00 92.88 103 VAL A C 1
ATOM 687 O O . VAL A 1 103 ? 23.593 1.810 -25.216 1.00 92.88 103 VAL A O 1
ATOM 690 N N . ALA A 1 104 ? 22.919 0.220 -23.785 1.00 91.94 104 ALA A N 1
ATOM 691 C CA . ALA A 1 104 ? 24.078 -0.642 -24.006 1.00 91.94 104 ALA A CA 1
ATOM 692 C C . ALA A 1 104 ? 24.207 -1.093 -25.476 1.00 91.94 104 ALA A C 1
ATOM 694 O O . ALA A 1 104 ? 25.319 -1.212 -25.999 1.00 91.94 104 ALA A O 1
ATOM 695 N N . ALA A 1 105 ? 23.085 -1.329 -26.163 1.00 90.69 105 ALA A N 1
ATOM 696 C CA . ALA A 1 105 ? 23.078 -1.669 -27.582 1.00 90.69 105 ALA A CA 1
ATOM 697 C C . ALA A 1 105 ? 23.517 -0.488 -28.470 1.00 90.69 105 ALA A C 1
ATOM 699 O O . ALA A 1 105 ? 24.356 -0.688 -29.352 1.00 90.69 105 ALA A O 1
ATOM 700 N N . GLU A 1 106 ? 23.020 0.731 -28.214 1.00 88.31 106 GLU A N 1
ATOM 701 C CA . GLU A 1 106 ? 23.453 1.946 -28.930 1.00 88.31 106 GLU A CA 1
ATOM 702 C C . GLU A 1 106 ? 24.962 2.197 -28.756 1.00 88.31 106 GLU A C 1
ATOM 704 O O . GLU A 1 106 ? 25.663 2.515 -29.721 1.00 88.31 106 GLU A O 1
ATOM 709 N N . GLU A 1 107 ? 25.489 2.018 -27.540 1.00 87.31 107 GLU A N 1
ATOM 710 C CA . GLU A 1 107 ? 26.920 2.180 -27.257 1.00 87.31 107 GLU A CA 1
ATOM 711 C C . GLU A 1 107 ? 27.778 1.174 -28.036 1.00 87.31 107 GLU A C 1
ATOM 713 O O . GLU A 1 107 ? 28.802 1.541 -28.623 1.00 87.31 107 GLU A O 1
ATOM 718 N N . LEU A 1 108 ? 27.355 -0.092 -28.093 1.00 86.62 108 LEU A N 1
ATOM 719 C CA . LEU A 1 108 ? 28.039 -1.123 -28.871 1.00 86.62 108 LEU A CA 1
ATOM 720 C C . LEU A 1 108 ? 28.014 -0.819 -30.374 1.00 86.62 108 LEU A C 1
ATOM 722 O O . LEU A 1 108 ? 29.050 -0.945 -31.032 1.00 86.62 108 LEU A O 1
ATOM 726 N N . GLU A 1 109 ? 26.875 -0.391 -30.923 1.00 82.12 109 GLU A N 1
ATOM 727 C CA . GLU A 1 109 ? 26.759 -0.022 -32.338 1.00 82.12 109 GLU A CA 1
ATOM 728 C C . GLU A 1 109 ? 27.674 1.166 -32.678 1.00 82.12 109 GLU A C 1
ATOM 730 O O . GLU A 1 109 ? 28.462 1.090 -33.629 1.00 82.12 109 GLU A O 1
ATOM 735 N N . GLY A 1 110 ? 27.690 2.207 -31.840 1.00 79.50 110 GLY A N 1
ATOM 736 C CA . GLY A 1 110 ? 28.598 3.348 -31.981 1.00 79.50 110 GLY A CA 1
ATOM 737 C C . GLY A 1 110 ? 30.078 2.943 -31.995 1.00 79.50 110 GLY A C 1
ATOM 738 O O . GLY A 1 110 ? 30.839 3.389 -32.857 1.00 79.50 110 GLY A O 1
ATOM 739 N N . LEU A 1 111 ? 30.483 2.023 -31.112 1.00 75.88 111 LEU A N 1
ATOM 740 C CA . LEU A 1 111 ? 31.850 1.486 -31.065 1.00 75.88 111 LEU A CA 1
ATOM 741 C C . LEU A 1 111 ? 32.228 0.663 -32.308 1.00 75.88 111 LEU A C 1
ATOM 743 O O . LEU A 1 111 ? 33.408 0.595 -32.669 1.00 75.88 111 LEU A O 1
ATOM 747 N N . THR A 1 112 ? 31.264 0.002 -32.956 1.00 72.31 112 THR A N 1
ATOM 748 C CA . THR A 1 112 ? 31.520 -0.747 -34.199 1.00 72.31 112 THR A CA 1
ATOM 749 C C . THR A 1 112 ? 31.693 0.167 -35.410 1.00 72.31 112 THR A C 1
ATOM 751 O O . THR A 1 112 ? 32.568 -0.094 -36.239 1.00 72.31 112 THR A O 1
ATOM 754 N N . LEU A 1 113 ? 30.930 1.260 -35.485 1.00 70.00 113 LEU A N 1
ATOM 755 C CA . LEU A 1 113 ? 30.995 2.230 -36.580 1.00 70.00 113 LEU A CA 1
ATOM 756 C C . LEU A 1 113 ? 32.290 3.057 -36.546 1.00 70.00 113 LEU A C 1
ATOM 758 O O . LEU A 1 113 ? 32.921 3.241 -37.587 1.00 70.00 113 LEU A O 1
ATOM 762 N N . ASP A 1 114 ? 32.745 3.469 -35.360 1.00 66.00 114 ASP A N 1
ATOM 763 C CA . ASP A 1 114 ? 33.971 4.270 -35.200 1.00 66.00 114 ASP A CA 1
ATOM 764 C C . ASP A 1 114 ? 35.247 3.463 -35.538 1.00 66.00 114 ASP A C 1
ATOM 766 O O . ASP A 1 114 ? 36.236 3.985 -36.053 1.00 66.00 114 ASP A O 1
ATOM 770 N N . ARG A 1 115 ? 35.208 2.134 -35.353 1.00 59.81 115 ARG A N 1
ATOM 771 C CA . ARG A 1 115 ? 36.300 1.215 -35.727 1.00 59.81 115 ARG A CA 1
ATOM 772 C C . ARG A 1 115 ? 36.376 0.932 -37.235 1.00 59.81 115 ARG A C 1
ATOM 774 O O . ARG A 1 115 ? 37.438 0.548 -37.721 1.00 59.81 115 ARG A O 1
ATOM 781 N N . GLY A 1 116 ? 35.280 1.109 -37.976 1.00 58.69 116 GLY A N 1
ATOM 782 C CA . GLY A 1 116 ? 35.203 0.838 -39.418 1.00 58.69 116 GLY A CA 1
ATOM 783 C C . GLY A 1 116 ? 35.650 1.991 -40.328 1.00 58.69 116 GLY A C 1
ATOM 784 O O . GLY A 1 116 ? 35.856 1.769 -41.518 1.00 58.69 116 GLY A O 1
ATOM 785 N N . GLY A 1 117 ? 35.812 3.209 -39.794 1.00 56.06 117 GLY A N 1
ATOM 786 C CA . GLY A 1 117 ? 36.102 4.422 -40.577 1.00 56.06 117 GLY A CA 1
ATOM 787 C C . GLY A 1 117 ? 37.586 4.735 -40.827 1.00 56.06 117 GLY A C 1
ATOM 788 O O . GLY A 1 117 ? 37.898 5.678 -41.550 1.00 56.06 117 GLY A O 1
ATOM 789 N N . GLY A 1 118 ? 38.516 3.970 -40.248 1.00 52.34 118 GLY A N 1
ATOM 790 C CA . GLY A 1 118 ? 39.961 4.206 -40.354 1.00 52.34 118 GLY A CA 1
ATOM 791 C C . GLY A 1 118 ? 40.614 3.481 -41.531 1.00 52.34 118 GLY A C 1
ATOM 792 O O . GLY A 1 118 ? 41.416 2.576 -41.320 1.00 52.34 118 GLY A O 1
ATOM 793 N N . GLY A 1 119 ? 40.272 3.843 -42.766 1.00 53.41 119 GLY A N 1
ATOM 794 C CA . GLY A 1 119 ? 40.883 3.254 -43.959 1.00 53.41 119 GLY A CA 1
ATOM 795 C C . GLY A 1 119 ? 40.704 4.124 -45.196 1.00 53.41 119 GLY A C 1
ATOM 796 O O . GLY A 1 119 ? 39.830 3.852 -46.014 1.00 53.41 119 GLY A O 1
ATOM 797 N N . GLY A 1 120 ? 41.531 5.162 -45.324 1.00 43.91 120 GLY A N 1
ATOM 798 C CA . GLY A 1 120 ? 41.615 6.037 -46.495 1.00 43.91 120 GLY A CA 1
ATOM 799 C C . GLY A 1 120 ? 42.891 6.855 -46.474 1.00 43.91 120 GLY A C 1
ATOM 800 O O . GLY A 1 120 ? 43.111 7.529 -45.4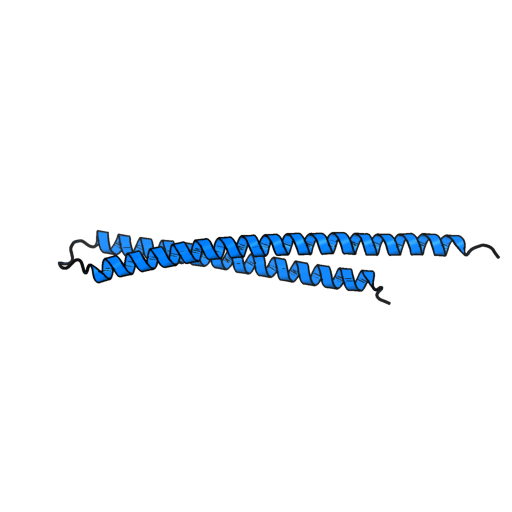44 1.00 43.91 120 GLY A O 1
#

Sequence (120 aa):
MSTPATDRLRAATDAAAAAAAAVAAAEAHVAATAAAAEAAAAATAARDAAGPRLYADAAGEVADAATLDRLMAAGVEAQRQLWAARADAAAADAEVEAAEAEVAAEELEGLTLDRGGGGG

Foldseek 3Di:
DQDPLNVQLVVLVVQLVVLVVQLVVLVVQLVVLVVQLVVLVVVVVVVVVVDDPPDPPVVVVVVSVVSNVVSVVSNVVSVVSNVVSVVSSVVSVVSNVVSVVVVVVVVVVVVVVVVPPPDD

Organism: Porphyra umbilicalis (NCBI:txid2786)

Radius of gyration: 27.49 Å; chains: 1; bounding box: 69×21×80 Å